Protein AF-A0A447PQK7-F1 (afdb_monomer)

pLDDT: mean 98.32, std 2.45, range [73.62, 98.94]

Solvent-accessible surface area (backbone atoms only — not comparable to full-atom values): 6272 Å² total; per-residue (Å²): 108,72,72,41,54,51,24,44,53,52,12,50,52,33,38,46,67,32,55,70,49,86,55,27,79,73,79,41,39,70,57,28,51,51,31,39,53,58,10,48,55,27,43,51,54,20,51,56,50,47,50,56,54,35,42,80,70,76,43,82,71,86,81,84,77,76,71,56,91,41,71,68,40,40,41,48,75,76,68,53,61,60,68,58,56,50,51,55,51,51,51,44,56,72,53,51,49,56,51,51,51,52,5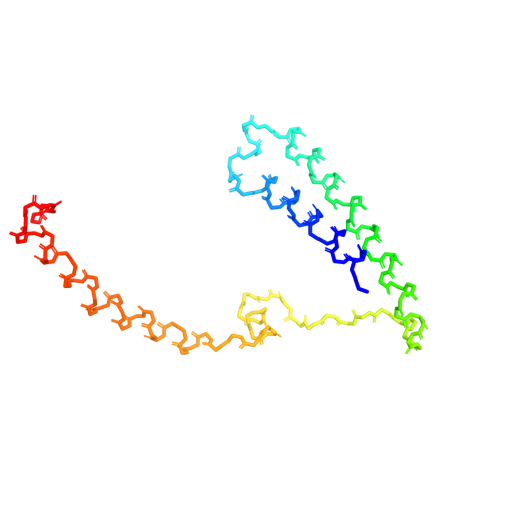2,30,38,77,68,70,76,39,81,132

Mean predicted aligned error: 2.88 Å

InterPro domains:
  IPR003321 Cytochrome c552 [PF02335] (1-106)
  IPR003321 Cytochrome c552 [PTHR30633] (1-112)
  IPR036280 Multiheme cytochrome superfamily [SSF48695] (1-109)

Radius of gyration: 22.04 Å; Cα contacts (8 Å, |Δi|>4): 68; chains: 1; bounding box: 44×26×64 Å

Nearest PDB structures (foldseek):
  2rf7-assembly1_B  TM=9.929E-01  e=6.008E-12  Escherichia coli K-12
  2rdz-assembly1_A  TM=9.944E-01  e=9.107E-12  Escherichia coli
  4wjy-assembly1_B  TM=9.912E-01  e=1.088E-11  Escherichia coli K-12
  5gou-assembly1_G  TM=4.450E-01  e=2.054E+00  Homo sapiens
  8fhc-assembly1_A  TM=4.932E-01  e=3.506E+00  gamma proteobacterium HdN1

Structure (mmCIF, N/CA/C/O backbone):
data_AF-A0A447PQK7-F1
#
_entry.id   AF-A0A447PQK7-F1
#
loop_
_atom_site.group_PDB
_atom_site.id
_atom_site.type_symbol
_atom_site.label_atom_id
_atom_site.label_alt_id
_atom_site.label_comp_id
_atom_site.label_asym_id
_atom_site.label_entity_id
_atom_site.label_seq_id
_atom_site.pdbx_PDB_ins_code
_atom_site.Cartn_x
_atom_site.Cartn_y
_atom_site.Cartn_z
_atom_site.occupancy
_atom_site.B_iso_or_equiv
_atom_site.auth_seq_id
_atom_site.auth_comp_id
_atom_site.auth_asym_id
_atom_site.auth_atom_id
_atom_site.pdbx_PDB_model_num
ATOM 1 N N . MET A 1 1 ? -5.880 -11.900 16.254 1.00 98.00 1 MET A N 1
ATOM 2 C CA . MET A 1 1 ? -5.377 -11.245 15.023 1.00 98.00 1 MET A CA 1
ATOM 3 C C . MET A 1 1 ? -6.208 -11.528 13.777 1.00 98.00 1 MET A C 1
ATOM 5 O O . MET A 1 1 ? -6.609 -10.561 13.154 1.00 98.00 1 MET A O 1
ATOM 9 N N . LYS A 1 2 ? -6.510 -12.786 13.410 1.00 98.56 2 LYS A N 1
ATOM 10 C CA . LYS A 1 2 ? -7.241 -13.137 12.167 1.00 98.56 2 LYS A CA 1
ATOM 11 C C . LYS A 1 2 ? -8.411 -12.203 11.764 1.00 98.56 2 LYS A C 1
ATOM 13 O O . LYS A 1 2 ? -8.367 -11.705 10.646 1.00 98.56 2 LYS A O 1
ATOM 18 N N . PRO A 1 3 ? -9.409 -11.905 12.624 1.00 98.62 3 PRO A N 1
ATOM 19 C CA . PRO A 1 3 ? -10.511 -11.013 12.238 1.00 98.62 3 PRO A CA 1
ATOM 20 C C . PRO A 1 3 ? -10.055 -9.575 11.939 1.00 98.62 3 PRO A C 1
ATOM 22 O O . PRO A 1 3 ? -10.478 -9.002 10.946 1.00 98.62 3 PRO A O 1
ATOM 25 N N . ILE A 1 4 ? -9.130 -9.028 12.736 1.00 98.88 4 ILE A N 1
ATOM 26 C CA . ILE A 1 4 ? -8.543 -7.693 12.519 1.00 98.88 4 ILE A CA 1
ATOM 27 C C . ILE A 1 4 ? -7.792 -7.643 11.185 1.00 98.88 4 ILE A C 1
ATOM 29 O O . ILE A 1 4 ? -7.945 -6.694 10.426 1.00 98.88 4 ILE A O 1
ATOM 33 N N . LEU A 1 5 ? -6.991 -8.670 10.884 1.00 98.81 5 LEU A N 1
ATOM 34 C CA . L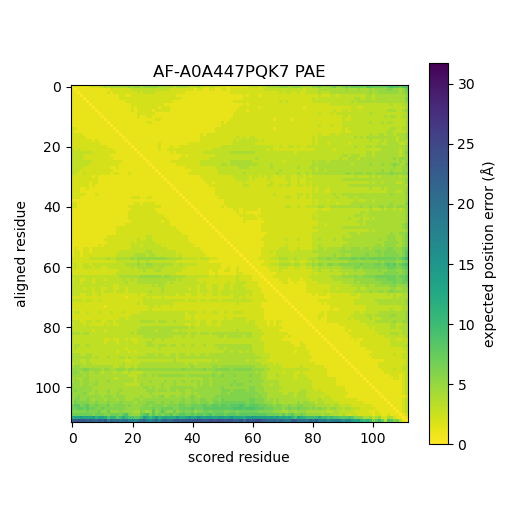EU A 1 5 ? -6.227 -8.729 9.636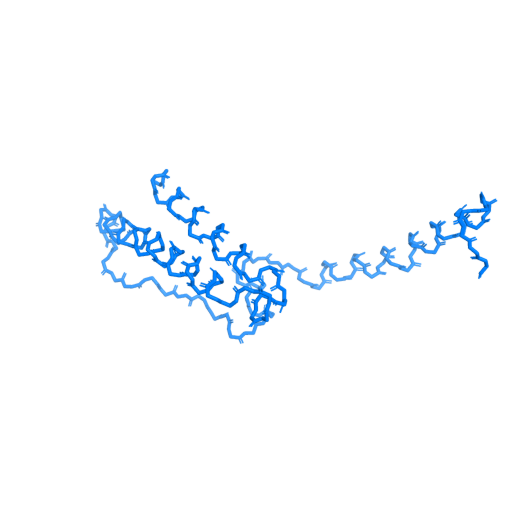 1.00 98.81 5 LEU A CA 1
ATOM 35 C C . LEU A 1 5 ? -7.138 -8.837 8.406 1.00 98.81 5 LEU A C 1
ATOM 37 O O . LEU A 1 5 ? -6.824 -8.249 7.378 1.00 98.81 5 LEU A O 1
ATOM 41 N N . ASN A 1 6 ? -8.272 -9.535 8.510 1.00 98.88 6 ASN A N 1
ATOM 42 C CA . ASN A 1 6 ? -9.268 -9.571 7.436 1.00 98.88 6 ASN A CA 1
ATOM 43 C C . ASN A 1 6 ? -9.897 -8.192 7.192 1.00 98.88 6 ASN A C 1
ATOM 45 O O . ASN A 1 6 ? -10.057 -7.797 6.039 1.00 98.88 6 ASN A O 1
ATOM 49 N N . ASP A 1 7 ? -10.210 -7.448 8.254 1.00 98.88 7 ASP A N 1
ATOM 50 C CA . ASP A 1 7 ? -10.736 -6.087 8.122 1.00 98.88 7 ASP A CA 1
ATOM 51 C C . ASP A 1 7 ? -9.697 -5.144 7.493 1.00 98.88 7 ASP A C 1
ATOM 53 O O . ASP A 1 7 ? -10.024 -4.429 6.549 1.00 98.88 7 ASP A O 1
ATOM 57 N N . ILE A 1 8 ? -8.428 -5.213 7.922 1.00 98.88 8 ILE A N 1
ATOM 58 C CA . ILE A 1 8 ? -7.318 -4.454 7.314 1.00 98.88 8 ILE A CA 1
ATOM 59 C C . ILE A 1 8 ? -7.146 -4.827 5.836 1.00 98.88 8 ILE A C 1
ATOM 61 O O . ILE A 1 8 ? -7.056 -3.938 4.992 1.00 98.88 8 ILE A O 1
ATOM 65 N N . ARG A 1 9 ? -7.161 -6.127 5.498 1.00 98.88 9 ARG A N 1
ATOM 66 C CA . ARG A 1 9 ? -7.074 -6.610 4.110 1.00 98.88 9 ARG A CA 1
ATOM 67 C C . ARG A 1 9 ? -8.171 -5.999 3.240 1.00 98.88 9 ARG A C 1
ATOM 69 O O . ARG A 1 9 ? -7.880 -5.524 2.148 1.00 98.88 9 ARG A O 1
ATOM 76 N N . HIS A 1 10 ? -9.422 -6.014 3.701 1.00 98.88 10 HIS A N 1
ATOM 77 C CA . HIS A 1 10 ? -10.539 -5.456 2.938 1.00 98.88 10 HIS A CA 1
ATOM 78 C C . HIS A 1 10 ? -10.491 -3.930 2.851 1.00 98.88 10 HIS A C 1
ATOM 80 O O . HIS A 1 10 ? -10.760 -3.389 1.780 1.00 98.88 10 HIS A O 1
ATOM 86 N N . ALA A 1 11 ? -10.150 -3.244 3.945 1.00 98.94 11 ALA A N 1
ATOM 87 C CA . ALA A 1 11 ? -10.018 -1.792 3.965 1.00 98.94 11 ALA A CA 1
ATOM 88 C C . ALA A 1 11 ? -8.952 -1.327 2.966 1.00 98.94 11 ALA A C 1
ATOM 90 O O . ALA A 1 11 ? -9.236 -0.503 2.100 1.00 98.94 11 ALA A O 1
ATOM 91 N N . GLN A 1 12 ? -7.757 -1.920 3.035 1.00 98.88 12 GLN A N 1
ATOM 92 C CA . GLN A 1 12 ? -6.646 -1.551 2.167 1.00 98.88 12 GLN A CA 1
ATOM 93 C C . GLN A 1 12 ? -6.920 -1.908 0.705 1.00 98.88 12 GLN A C 1
ATOM 95 O O . GLN A 1 12 ? -6.655 -1.082 -0.153 1.00 98.88 12 GLN A O 1
ATOM 100 N N . TRP A 1 13 ? -7.519 -3.069 0.410 1.00 98.88 13 TRP A N 1
ATOM 101 C CA . TRP A 1 13 ? -7.913 -3.423 -0.962 1.00 98.88 13 TRP A CA 1
ATOM 102 C C . TRP A 1 13 ? -8.856 -2.388 -1.591 1.00 98.88 13 TRP A C 1
ATOM 104 O O . TRP A 1 13 ? -8.655 -1.970 -2.727 1.00 98.88 13 TRP A O 1
ATOM 114 N N . ARG A 1 14 ? -9.888 -1.968 -0.849 1.00 98.88 14 ARG A N 1
ATOM 115 C CA . ARG A 1 14 ? -10.879 -0.993 -1.330 1.00 98.88 14 ARG A CA 1
ATOM 116 C C . ARG A 1 14 ? -10.256 0.381 -1.538 1.00 98.88 14 ARG A C 1
ATOM 118 O O . ARG A 1 14 ? -10.539 1.015 -2.545 1.00 98.88 14 ARG A O 1
ATOM 125 N N . TRP A 1 15 ? -9.427 0.822 -0.591 1.00 98.94 15 TRP A N 1
ATOM 126 C CA . TRP A 1 15 ? -8.694 2.080 -0.697 1.00 98.94 15 TRP A CA 1
ATOM 127 C C . TRP A 1 15 ? -7.746 2.068 -1.897 1.00 98.94 15 TRP A C 1
ATOM 129 O O . TRP A 1 15 ? -7.820 2.974 -2.716 1.00 98.94 15 TRP A O 1
ATOM 139 N N . ASP A 1 16 ? -6.926 1.024 -2.029 1.00 98.94 16 ASP A N 1
ATOM 140 C CA . ASP A 1 16 ? -5.909 0.905 -3.076 1.00 98.94 16 ASP A CA 1
ATOM 141 C C . ASP A 1 16 ? -6.563 0.893 -4.460 1.00 98.94 16 ASP A C 1
ATOM 143 O O . ASP A 1 16 ? -6.250 1.725 -5.304 1.00 98.94 16 ASP A O 1
ATOM 147 N N . LEU A 1 17 ? -7.595 0.066 -4.665 1.00 98.81 17 LEU A N 1
ATOM 148 C CA . LEU A 1 17 ? -8.327 0.040 -5.934 1.00 98.81 17 LEU A CA 1
ATOM 149 C C . LEU A 1 17 ? -9.001 1.388 -6.260 1.00 98.81 17 LEU A C 1
ATOM 151 O O . LEU A 1 17 ? -9.109 1.739 -7.432 1.00 98.81 17 LEU A O 1
ATOM 155 N N . ALA A 1 18 ? -9.430 2.152 -5.248 1.00 98.81 18 ALA A N 1
ATOM 156 C CA . ALA A 1 18 ? -10.070 3.451 -5.450 1.00 98.81 18 ALA A CA 1
ATOM 157 C C . ALA A 1 18 ? -9.100 4.534 -5.940 1.00 98.81 18 ALA A C 1
ATOM 159 O O . ALA A 1 18 ? -9.548 5.489 -6.565 1.00 98.81 18 ALA A O 1
ATOM 160 N N . ILE A 1 19 ? -7.800 4.418 -5.651 1.00 98.75 19 ILE A N 1
ATOM 161 C CA . ILE A 1 19 ? -6.799 5.461 -5.944 1.00 98.75 19 ILE A CA 1
ATOM 162 C C . ILE A 1 19 ? -5.679 4.998 -6.879 1.00 98.75 19 ILE A C 1
ATOM 164 O O . ILE A 1 19 ? -4.928 5.831 -7.380 1.00 98.75 19 ILE A O 1
ATOM 168 N N . ALA A 1 20 ? -5.579 3.695 -7.162 1.00 98.69 20 ALA A N 1
ATOM 169 C CA . ALA A 1 20 ? -4.555 3.127 -8.039 1.00 98.69 20 ALA A CA 1
ATOM 170 C C . ALA A 1 20 ? -4.655 3.650 -9.480 1.00 98.69 20 ALA A C 1
ATOM 172 O O . ALA A 1 20 ? -3.646 3.760 -10.178 1.00 98.69 20 ALA A O 1
ATOM 173 N N . SER A 1 21 ? -5.862 4.007 -9.935 1.00 98.62 21 SER A N 1
ATOM 174 C CA . SER A 1 21 ? -6.019 4.792 -11.157 1.00 98.62 21 SER A CA 1
ATOM 175 C C . SER A 1 21 ? -5.851 6.273 -10.845 1.00 98.62 21 SER A C 1
ATOM 177 O O . SER A 1 21 ? -6.739 6.902 -10.271 1.00 98.62 21 SER A O 1
ATOM 179 N N . HIS A 1 22 ? -4.754 6.862 -11.318 1.00 98.69 22 HIS A N 1
ATOM 180 C CA . HIS A 1 22 ? -4.519 8.301 -11.183 1.00 98.69 22 HIS A CA 1
ATOM 181 C C . HIS A 1 22 ? -5.611 9.162 -11.845 1.00 98.69 22 HIS A C 1
ATOM 183 O O . HIS A 1 22 ? -5.769 10.317 -11.475 1.00 98.69 22 HI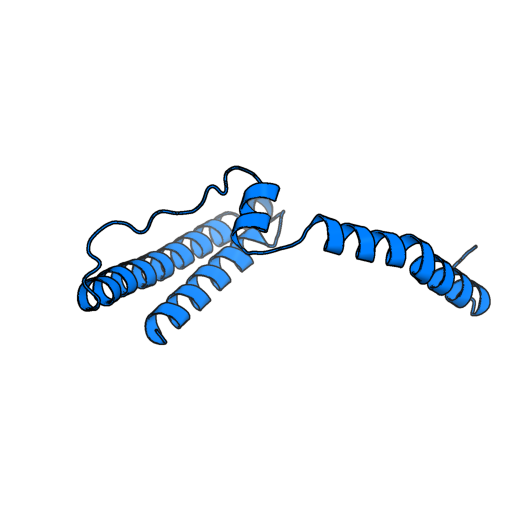S A O 1
ATOM 189 N N . GLY A 1 23 ? -6.377 8.612 -12.797 1.00 98.69 23 GLY A N 1
ATOM 190 C CA . GLY A 1 23 ? -7.471 9.306 -13.485 1.00 98.69 23 GLY A CA 1
ATOM 191 C C . GLY A 1 23 ? -8.858 9.100 -12.866 1.00 98.69 23 GLY A C 1
ATOM 192 O O . GLY A 1 23 ? -9.846 9.536 -13.455 1.00 98.69 23 GLY A O 1
ATOM 193 N N . ILE A 1 24 ? -8.974 8.425 -11.714 1.00 98.88 24 ILE A N 1
ATOM 194 C CA . ILE A 1 24 ? -10.275 8.062 -11.117 1.00 98.88 24 ILE A CA 1
ATOM 195 C C . ILE A 1 24 ? -11.179 9.272 -10.863 1.00 98.88 24 ILE A C 1
ATOM 197 O O . ILE A 1 24 ? -12.389 9.196 -11.062 1.00 98.88 24 ILE A O 1
ATOM 201 N N . HIS A 1 25 ? -10.578 10.406 -10.502 1.00 98.56 25 HIS A N 1
ATOM 202 C CA . HIS A 1 25 ? -11.281 11.661 -10.252 1.00 98.56 25 HIS A CA 1
ATOM 203 C C . HIS A 1 25 ? -11.994 12.212 -11.501 1.00 98.56 25 HIS A C 1
ATOM 205 O O . HIS A 1 25 ? -12.874 13.056 -11.371 1.00 98.56 25 HIS A O 1
ATOM 211 N N . MET A 1 26 ? -11.612 11.759 -12.700 1.00 98.69 26 MET A N 1
ATOM 212 C CA . MET A 1 26 ? -12.269 12.090 -13.965 1.00 98.69 26 MET A CA 1
ATOM 213 C C . MET A 1 26 ? -13.150 10.937 -14.452 1.00 98.69 26 MET A C 1
ATOM 215 O O . MET A 1 26 ? -14.305 11.148 -14.803 1.00 98.69 26 MET A O 1
ATOM 219 N N . HIS A 1 27 ? -12.614 9.713 -14.489 1.00 98.69 27 HIS A N 1
ATOM 220 C CA . HIS A 1 27 ? -13.297 8.581 -15.121 1.00 98.69 27 HIS A CA 1
ATOM 221 C C . HIS A 1 27 ? -14.521 8.094 -14.338 1.00 98.69 27 HIS A C 1
ATOM 223 O O . HIS A 1 27 ? -15.514 7.704 -14.948 1.00 98.69 27 HIS A O 1
ATOM 229 N N . ALA A 1 28 ? -14.442 8.074 -13.003 1.00 98.75 28 ALA A N 1
ATOM 230 C CA . ALA A 1 28 ? -15.520 7.598 -12.139 1.00 98.75 28 ALA A CA 1
ATOM 231 C C . ALA A 1 28 ? -15.399 8.185 -10.714 1.00 98.75 28 ALA A C 1
ATOM 233 O O . ALA A 1 28 ? -15.190 7.435 -9.755 1.00 98.75 28 ALA A O 1
ATOM 234 N N . PRO A 1 29 ? -15.518 9.518 -10.544 1.00 98.75 29 PRO A N 1
ATOM 235 C CA . PRO A 1 29 ? -15.297 10.180 -9.254 1.00 98.75 29 PRO A CA 1
ATOM 236 C C . PRO A 1 29 ? -16.218 9.656 -8.146 1.00 98.75 29 PRO A C 1
ATOM 238 O O . PRO A 1 29 ? -15.752 9.367 -7.045 1.00 98.75 29 PRO A O 1
ATOM 241 N N . GLU A 1 30 ? -17.504 9.465 -8.451 1.00 98.75 30 GLU A N 1
ATOM 242 C CA . GLU A 1 30 ? -18.500 8.950 -7.500 1.00 98.75 30 GLU A CA 1
ATOM 243 C C . GLU A 1 30 ? -18.164 7.526 -7.031 1.00 98.75 30 GLU A C 1
ATOM 245 O O . GLU A 1 30 ? -18.309 7.197 -5.855 1.00 98.75 30 GLU A O 1
ATOM 250 N N . GLU A 1 31 ? -17.654 6.679 -7.932 1.00 98.81 31 GLU A N 1
ATOM 251 C CA . GLU A 1 31 ? -17.252 5.311 -7.594 1.00 98.81 31 GLU A CA 1
ATOM 252 C C . GLU A 1 31 ? -15.988 5.305 -6.729 1.00 98.81 31 GLU A C 1
ATOM 254 O O . GLU A 1 31 ? -15.942 4.598 -5.722 1.00 98.81 31 GLU A O 1
ATOM 259 N N . GLY A 1 32 ? -15.003 6.152 -7.049 1.00 98.81 32 GLY A N 1
ATOM 260 C CA . GLY A 1 32 ? -13.826 6.351 -6.201 1.00 98.81 32 GLY A CA 1
ATOM 261 C C . GLY A 1 32 ? -14.213 6.772 -4.779 1.00 98.81 32 GLY A C 1
ATOM 262 O O . GLY A 1 32 ? -13.762 6.169 -3.802 1.00 98.81 32 GLY A O 1
ATOM 263 N N . LEU A 1 33 ? -15.122 7.746 -4.646 1.00 98.88 33 LEU A N 1
ATOM 264 C CA . LEU A 1 33 ? -15.644 8.194 -3.350 1.00 98.88 33 LEU A CA 1
ATOM 265 C C . LEU A 1 33 ? -16.419 7.085 -2.618 1.00 98.88 33 LEU A C 1
ATOM 267 O O . LEU A 1 33 ? -16.185 6.855 -1.427 1.00 98.88 33 LEU A O 1
ATOM 271 N N . ARG A 1 34 ? -17.292 6.345 -3.314 1.00 98.88 34 ARG A N 1
ATOM 272 C CA . ARG A 1 34 ? -18.043 5.211 -2.747 1.00 98.88 34 ARG A CA 1
ATOM 273 C C . ARG A 1 34 ? -17.105 4.128 -2.212 1.00 98.88 34 ARG A C 1
ATOM 275 O O . ARG A 1 34 ? -17.301 3.611 -1.107 1.00 98.88 34 ARG A O 1
ATOM 282 N N . MET A 1 35 ? -16.073 3.784 -2.978 1.00 98.88 35 MET A N 1
ATOM 283 C CA . MET A 1 35 ? -15.078 2.791 -2.586 1.00 98.88 35 MET A CA 1
ATOM 284 C C . MET A 1 35 ? -14.289 3.243 -1.357 1.00 98.88 35 MET A C 1
ATOM 286 O O . MET A 1 35 ? -14.155 2.454 -0.418 1.00 98.88 35 MET A O 1
ATOM 290 N N . LEU A 1 36 ? -13.857 4.508 -1.305 1.00 98.88 36 LEU A N 1
ATOM 291 C CA . LEU A 1 36 ? -13.194 5.089 -0.132 1.00 98.88 36 LEU A CA 1
ATOM 292 C C . LEU A 1 36 ? -14.094 5.071 1.112 1.00 98.88 36 LEU A C 1
ATOM 294 O O . LEU A 1 36 ? -13.633 4.694 2.191 1.00 98.88 36 LEU A O 1
ATOM 298 N N . GLY A 1 37 ? -15.388 5.375 0.972 1.00 98.81 37 GLY A N 1
ATOM 299 C CA . GLY A 1 37 ? -16.357 5.233 2.064 1.00 98.81 37 GLY A CA 1
ATOM 300 C C . GLY A 1 37 ? -16.428 3.796 2.595 1.00 98.81 37 GLY A C 1
ATOM 301 O O . GLY A 1 37 ? -16.359 3.557 3.801 1.00 98.81 37 GLY A O 1
ATOM 302 N N . SER A 1 38 ? -16.462 2.810 1.695 1.00 98.75 38 SER A N 1
ATOM 303 C CA . SER A 1 38 ? -16.453 1.392 2.078 1.00 98.75 38 SER A CA 1
ATOM 304 C C . SER A 1 38 ? -15.113 0.919 2.668 1.00 98.75 38 SER A C 1
ATOM 306 O O . SER A 1 38 ? -15.086 -0.040 3.444 1.00 98.75 38 SER A O 1
ATOM 308 N N . ALA A 1 39 ? -13.994 1.555 2.309 1.00 98.88 39 ALA A N 1
ATOM 309 C CA . ALA A 1 39 ? -12.695 1.311 2.929 1.00 98.88 39 ALA A CA 1
ATOM 310 C C . ALA A 1 39 ? -12.689 1.810 4.380 1.00 98.88 39 ALA A C 1
ATOM 312 O O . ALA A 1 39 ? -12.226 1.099 5.275 1.00 98.88 39 ALA A O 1
ATOM 313 N N . MET A 1 40 ? -13.274 2.990 4.616 1.00 98.88 40 MET A N 1
ATOM 314 C CA . MET A 1 40 ? -13.386 3.599 5.940 1.00 98.88 40 MET A CA 1
ATOM 315 C C . MET A 1 40 ? -14.214 2.745 6.911 1.00 98.88 40 MET A C 1
ATOM 317 O O . MET A 1 40 ? -13.792 2.557 8.050 1.00 98.88 40 MET A O 1
ATOM 321 N N . ASP A 1 41 ? -15.326 2.156 6.454 1.00 98.88 41 ASP A N 1
ATOM 322 C CA . ASP A 1 41 ? -16.136 1.214 7.249 1.00 98.88 41 ASP A CA 1
ATOM 323 C C . ASP A 1 41 ? -15.284 0.059 7.808 1.00 98.88 41 ASP A C 1
ATOM 325 O O . ASP A 1 41 ? -15.242 -0.187 9.016 1.00 98.88 41 ASP A O 1
ATOM 329 N N . LYS A 1 42 ? -14.500 -0.600 6.943 1.00 98.88 42 LYS A N 1
ATOM 330 C CA . LYS A 1 42 ? -13.635 -1.714 7.360 1.00 98.88 42 LYS A CA 1
ATOM 331 C C . LYS A 1 42 ? -12.451 -1.266 8.214 1.00 98.88 42 LYS A C 1
ATOM 333 O O . LYS A 1 42 ? -12.051 -1.987 9.130 1.00 98.88 42 LYS A O 1
ATOM 338 N N . ALA A 1 43 ? -11.908 -0.077 7.963 1.00 98.88 43 ALA A N 1
ATOM 339 C CA . ALA A 1 43 ? -10.856 0.497 8.795 1.00 98.88 43 ALA A CA 1
ATOM 340 C C . ALA A 1 43 ? -11.355 0.793 10.222 1.00 98.88 43 ALA A C 1
ATOM 342 O O . ALA A 1 43 ? -10.653 0.486 11.190 1.00 98.88 43 ALA A O 1
ATOM 343 N N . ALA A 1 44 ? -12.574 1.325 10.368 1.00 98.88 44 ALA A N 1
ATOM 344 C CA . ALA A 1 44 ? -13.209 1.542 11.667 1.00 98.88 44 ALA A CA 1
ATOM 345 C C . ALA A 1 44 ? -13.399 0.210 12.411 1.00 98.88 44 ALA A C 1
ATOM 347 O O . ALA A 1 44 ? -12.948 0.059 13.548 1.00 98.88 44 ALA A O 1
ATOM 348 N N . ASP A 1 45 ? -13.945 -0.792 11.720 1.00 98.88 45 ASP A N 1
ATOM 349 C CA . ASP A 1 45 ? -14.092 -2.166 12.202 1.00 98.88 45 ASP A CA 1
ATOM 350 C C . ASP A 1 45 ? -12.776 -2.745 12.759 1.00 98.88 45 ASP A C 1
ATOM 352 O O . ASP A 1 45 ? -12.756 -3.325 13.855 1.00 98.88 45 ASP A O 1
ATOM 356 N N . ALA A 1 46 ? -11.674 -2.575 12.020 1.00 98.88 46 ALA A N 1
ATOM 357 C CA . ALA A 1 46 ? -10.347 -3.038 12.409 1.00 98.88 46 ALA A CA 1
ATOM 358 C C . ALA A 1 46 ? -9.829 -2.311 13.658 1.00 98.88 46 ALA A C 1
ATOM 360 O O . ALA A 1 46 ? -9.388 -2.964 14.610 1.00 98.88 46 ALA A O 1
ATOM 361 N N . ARG A 1 47 ? -9.899 -0.970 13.685 1.00 98.81 47 ARG A N 1
ATOM 362 C CA . ARG A 1 47 ? -9.395 -0.154 14.804 1.00 98.81 47 ARG A CA 1
ATOM 363 C C . ARG A 1 47 ? -10.174 -0.401 16.093 1.00 98.81 47 ARG A C 1
ATOM 365 O O . ARG A 1 47 ? -9.559 -0.540 17.148 1.00 98.81 47 ARG A O 1
ATOM 372 N N . THR A 1 48 ? -11.496 -0.555 16.028 1.00 98.88 48 THR A N 1
ATOM 373 C CA . THR A 1 48 ? -12.309 -0.887 17.207 1.00 98.88 48 THR A CA 1
ATOM 374 C C . THR A 1 48 ? -11.972 -2.282 17.750 1.00 98.88 48 THR A C 1
ATOM 376 O O . THR A 1 48 ? -11.865 -2.474 18.964 1.00 98.88 48 THR A O 1
ATOM 379 N N . LYS A 1 49 ? -11.764 -3.278 16.874 1.00 98.81 49 LYS A N 1
ATOM 380 C CA . LYS A 1 49 ? -11.323 -4.621 17.295 1.00 98.81 49 LYS A CA 1
ATOM 381 C C . LYS A 1 49 ? -9.905 -4.600 17.881 1.00 98.81 49 LYS A C 1
ATOM 383 O O . LYS A 1 49 ? -9.667 -5.296 18.868 1.00 98.81 49 LYS A O 1
ATOM 388 N N . LEU A 1 50 ? -8.996 -3.797 17.322 1.00 98.81 50 LEU A N 1
ATOM 389 C CA . LEU A 1 50 ? -7.648 -3.584 17.860 1.00 98.81 50 LEU A CA 1
ATOM 390 C C . LEU A 1 50 ? -7.680 -2.968 19.255 1.00 98.81 50 LEU A C 1
ATOM 392 O O . LEU A 1 50 ? -7.023 -3.502 20.139 1.00 98.81 50 LEU A O 1
ATOM 396 N N . ALA A 1 51 ? -8.475 -1.919 19.474 1.00 98.81 51 ALA A N 1
ATOM 397 C CA . ALA A 1 51 ? -8.596 -1.280 20.783 1.00 98.81 51 ALA A CA 1
ATOM 398 C C . ALA A 1 51 ? -9.033 -2.284 21.865 1.00 98.81 51 ALA A C 1
ATOM 400 O O . ALA A 1 51 ? -8.408 -2.378 22.919 1.00 98.81 51 ALA A O 1
ATOM 401 N N . ARG A 1 52 ? -10.043 -3.120 21.573 1.00 98.75 52 ARG A N 1
ATOM 402 C CA . ARG A 1 52 ? -10.471 -4.197 22.485 1.00 98.75 52 ARG A CA 1
ATOM 403 C C . ARG A 1 52 ? -9.377 -5.234 22.725 1.00 98.75 52 ARG A C 1
ATOM 405 O O . ARG A 1 52 ? -9.169 -5.641 23.862 1.00 98.75 52 ARG A O 1
ATOM 412 N N . LEU A 1 53 ? -8.676 -5.665 21.675 1.00 98.69 53 LEU A N 1
ATOM 413 C CA . LEU A 1 53 ? -7.585 -6.631 21.804 1.00 98.69 53 LEU A CA 1
ATOM 414 C C . LEU A 1 53 ? -6.438 -6.074 22.659 1.00 98.69 53 LEU A C 1
ATOM 416 O O . LEU A 1 53 ? -5.960 -6.774 23.548 1.00 98.69 53 LEU A O 1
ATOM 420 N N . LEU A 1 54 ? -6.022 -4.832 22.417 1.00 98.81 54 LEU A N 1
ATOM 421 C CA . LEU A 1 54 ? -4.979 -4.142 23.178 1.00 98.81 54 LEU A CA 1
ATOM 422 C C . LEU A 1 54 ? -5.364 -3.999 24.655 1.00 98.81 54 LEU A C 1
ATOM 424 O O . LEU A 1 54 ? -4.540 -4.288 25.521 1.00 98.81 54 LEU A O 1
ATOM 428 N N . ALA A 1 55 ? -6.633 -3.703 24.950 1.00 98.75 55 ALA A N 1
ATOM 429 C CA . ALA A 1 55 ? -7.129 -3.652 26.323 1.00 98.75 55 ALA A CA 1
ATOM 430 C C . ALA A 1 55 ? -6.967 -5.001 27.054 1.00 98.75 55 ALA A C 1
ATOM 432 O O . ALA A 1 55 ? -6.529 -5.022 28.201 1.00 98.75 55 ALA A O 1
ATOM 433 N N . THR A 1 56 ? -7.193 -6.143 26.382 1.00 98.69 56 THR A N 1
ATOM 434 C CA . THR A 1 56 ? -6.919 -7.480 26.971 1.00 98.69 56 THR A CA 1
ATOM 435 C C . THR A 1 56 ? -5.437 -7.739 27.261 1.00 98.69 56 THR A C 1
ATOM 437 O O . THR A 1 56 ? -5.094 -8.698 27.949 1.00 98.69 56 THR A O 1
ATOM 440 N N . LYS A 1 57 ? -4.549 -6.903 26.715 1.00 98.56 57 LYS A N 1
ATOM 441 C CA . LYS A 1 57 ? -3.099 -6.925 26.932 1.00 98.56 57 LYS A CA 1
ATOM 442 C C . LYS A 1 57 ? -2.631 -5.818 27.884 1.00 98.56 57 LYS A C 1
ATOM 444 O O . LYS A 1 57 ? -1.431 -5.612 28.006 1.00 98.56 57 LYS A O 1
ATOM 449 N N . GLY A 1 58 ? -3.555 -5.118 28.546 1.00 98.62 58 GLY A N 1
ATOM 450 C CA . GLY A 1 58 ? -3.245 -4.027 29.475 1.00 98.62 58 GLY A CA 1
ATOM 451 C C . GLY A 1 58 ? -2.892 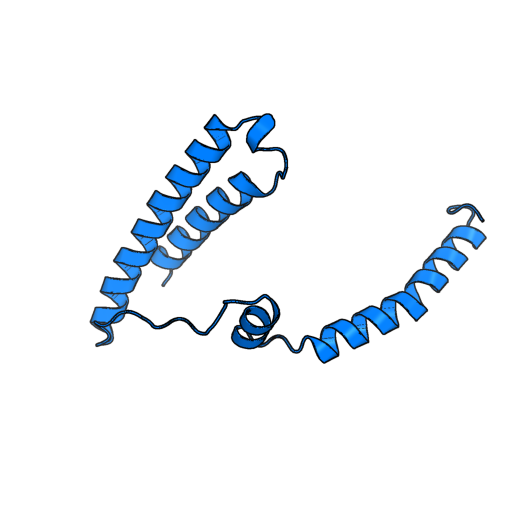-2.701 28.797 1.00 98.62 58 GLY A C 1
ATOM 452 O O . GLY A 1 58 ? -2.425 -1.785 29.466 1.00 98.62 58 GLY A O 1
ATOM 453 N N . ILE A 1 59 ? -3.108 -2.577 27.485 1.00 98.75 59 ILE A N 1
ATOM 454 C CA . ILE A 1 59 ? -2.816 -1.362 26.720 1.00 98.75 59 ILE A CA 1
ATOM 455 C C . ILE A 1 59 ? -4.132 -0.634 26.439 1.00 98.75 59 ILE A C 1
ATOM 457 O O . ILE A 1 59 ? -4.951 -1.095 25.646 1.00 98.75 59 ILE A O 1
ATOM 461 N N . THR A 1 60 ? -4.337 0.502 27.102 1.00 98.25 60 THR A N 1
ATOM 462 C CA . THR A 1 60 ? -5.575 1.302 27.025 1.00 98.25 60 THR A CA 1
ATOM 463 C C . THR A 1 60 ? -5.358 2.721 26.498 1.00 98.25 60 THR A C 1
ATOM 465 O O . THR A 1 60 ? -6.324 3.458 26.314 1.00 98.25 60 THR A O 1
ATOM 468 N N . HIS A 1 61 ? -4.106 3.104 26.249 1.00 98.31 61 HIS A N 1
ATOM 469 C CA . HIS A 1 61 ? -3.736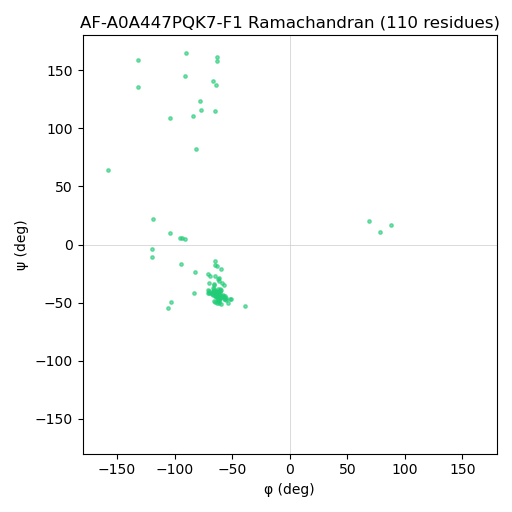 4.375 25.637 1.00 98.31 61 HIS A CA 1
ATOM 470 C C . HIS A 1 61 ? -3.670 4.253 24.108 1.00 98.31 61 HIS A C 1
ATOM 472 O O . HIS A 1 61 ? -3.626 3.154 23.548 1.00 98.31 61 HIS A O 1
ATOM 478 N N . GLU A 1 62 ? -3.661 5.395 23.426 1.00 98.50 62 GLU A N 1
ATOM 479 C CA . GLU A 1 62 ? -3.435 5.460 21.984 1.00 98.50 62 GLU A CA 1
ATOM 480 C C . GLU A 1 62 ? -2.026 4.971 21.618 1.00 98.50 62 GLU A C 1
ATOM 482 O O . GLU A 1 62 ? -1.052 5.316 22.281 1.00 98.50 62 GLU A O 1
ATOM 487 N N . ILE A 1 63 ? -1.906 4.177 20.548 1.00 98.44 63 ILE A N 1
ATOM 488 C CA . ILE A 1 63 ? -0.608 3.687 20.071 1.00 98.44 63 ILE A CA 1
ATOM 489 C C . ILE A 1 63 ? 0.108 4.817 19.316 1.00 98.44 63 ILE A C 1
ATOM 491 O O . ILE A 1 63 ? -0.391 5.224 18.262 1.00 98.44 63 ILE A O 1
ATOM 495 N N . PRO A 1 64 ? 1.267 5.308 19.797 1.00 97.69 64 PRO A N 1
ATOM 496 C CA . PRO A 1 64 ? 2.005 6.353 19.103 1.00 97.69 64 PRO A CA 1
ATOM 497 C C . PRO A 1 64 ? 2.553 5.831 17.770 1.00 97.69 64 PRO A C 1
ATOM 499 O O . PRO A 1 64 ? 3.031 4.698 17.677 1.00 97.69 64 PRO A O 1
ATOM 502 N N . LEU A 1 65 ? 2.510 6.675 16.740 1.00 98.00 65 LEU A N 1
ATOM 503 C CA . LEU A 1 65 ? 3.143 6.394 15.453 1.00 98.00 65 LEU A CA 1
ATOM 504 C C . LEU A 1 65 ? 4.578 6.942 15.434 1.00 98.00 65 LEU A C 1
ATOM 506 O O . LEU A 1 65 ? 4.827 8.008 16.003 1.00 98.00 65 LEU A O 1
ATOM 510 N N . PRO A 1 66 ? 5.526 6.259 14.765 1.00 98.12 66 PRO A N 1
ATOM 511 C CA . PRO A 1 66 ? 6.810 6.870 14.451 1.00 98.12 66 PRO A CA 1
ATOM 512 C C . PRO A 1 66 ? 6.604 8.074 13.522 1.00 98.12 66 PRO A C 1
ATOM 514 O O . PRO A 1 66 ? 5.581 8.195 12.845 1.00 98.12 66 PRO A O 1
ATOM 517 N N . ASP A 1 67 ? 7.597 8.957 13.452 1.00 98.00 67 ASP A N 1
ATOM 518 C CA . ASP A 1 67 ? 7.558 10.079 12.520 1.00 98.00 67 ASP A CA 1
ATOM 519 C C . ASP A 1 67 ? 7.593 9.568 11.069 1.00 98.00 67 ASP A C 1
ATOM 521 O O . ASP A 1 67 ? 8.577 8.979 10.624 1.00 98.00 67 ASP A O 1
ATOM 525 N N . ILE A 1 68 ? 6.503 9.802 10.340 1.00 98.50 68 ILE A N 1
ATOM 526 C CA . ILE A 1 68 ? 6.329 9.457 8.922 1.00 98.50 68 ILE A CA 1
ATOM 527 C C . ILE A 1 68 ? 6.096 10.706 8.056 1.00 98.50 68 ILE A C 1
ATOM 529 O O . ILE A 1 68 ? 5.544 10.615 6.964 1.00 98.50 68 ILE A O 1
ATOM 533 N N . SER A 1 69 ? 6.517 11.885 8.537 1.00 98.50 69 SER A N 1
ATOM 534 C CA . SER A 1 69 ? 6.326 13.180 7.857 1.00 98.50 69 SER A CA 1
ATOM 535 C C . SER A 1 69 ? 7.069 13.312 6.524 1.00 98.50 69 SER A C 1
ATOM 537 O O . SER A 1 69 ? 6.730 14.179 5.722 1.00 98.50 69 SER A O 1
ATOM 539 N N . THR A 1 70 ? 8.067 12.462 6.265 1.00 98.69 70 THR A N 1
ATOM 540 C CA . THR A 1 70 ? 8.743 12.373 4.964 1.00 98.69 70 THR A CA 1
ATOM 541 C C . THR A 1 70 ? 8.855 10.924 4.510 1.00 98.69 70 THR A C 1
ATOM 543 O O . THR A 1 70 ? 8.832 9.993 5.323 1.00 98.69 70 THR A O 1
ATOM 546 N N . LYS A 1 71 ? 9.032 10.731 3.199 1.00 98.38 71 LYS A N 1
ATOM 547 C CA . LYS A 1 71 ? 9.279 9.420 2.589 1.00 98.38 71 LYS A CA 1
ATOM 548 C C . LYS A 1 71 ? 10.442 8.692 3.270 1.00 98.38 71 LYS A C 1
ATOM 550 O O . LYS A 1 71 ? 10.310 7.524 3.621 1.00 98.38 71 LYS A O 1
ATOM 555 N N . GLU A 1 72 ? 11.555 9.383 3.494 1.00 98.44 72 GLU A N 1
ATOM 556 C CA . GLU A 1 72 ? 12.781 8.828 4.079 1.00 98.44 72 GLU A CA 1
ATOM 557 C C . GLU A 1 72 ? 12.542 8.366 5.517 1.00 98.44 72 GLU A C 1
ATOM 559 O O . GLU A 1 72 ? 12.999 7.292 5.915 1.00 98.44 72 GLU A O 1
ATOM 564 N N . LYS A 1 73 ? 11.785 9.151 6.295 1.00 98.50 73 LYS A N 1
ATOM 565 C CA . LYS A 1 73 ? 11.432 8.795 7.671 1.00 98.50 73 LYS A CA 1
ATOM 566 C C . LYS A 1 73 ? 10.505 7.579 7.717 1.00 98.50 73 LYS A C 1
ATOM 568 O O . LYS A 1 73 ? 10.771 6.660 8.487 1.00 98.50 73 LYS A O 1
ATOM 573 N N . ALA A 1 74 ? 9.501 7.513 6.839 1.00 98.69 74 ALA A N 1
ATOM 574 C CA . ALA A 1 74 ? 8.619 6.352 6.728 1.00 98.69 74 ALA A CA 1
ATOM 575 C C . ALA A 1 74 ? 9.375 5.076 6.314 1.00 98.69 74 ALA A C 1
ATOM 577 O O . ALA A 1 74 ? 9.199 4.031 6.935 1.00 98.69 74 ALA A O 1
ATOM 578 N N . GLN A 1 75 ? 10.271 5.165 5.323 1.00 98.69 75 GLN A N 1
ATOM 579 C CA . GLN A 1 75 ? 11.122 4.049 4.886 1.00 98.69 75 GLN A CA 1
ATOM 580 C C . GLN A 1 75 ? 12.035 3.550 6.013 1.00 98.69 75 GLN A C 1
ATOM 582 O O . GLN A 1 75 ? 12.149 2.342 6.232 1.00 98.69 75 GLN A O 1
ATOM 587 N N . LYS A 1 76 ? 12.643 4.474 6.767 1.00 98.38 76 LYS A N 1
ATOM 588 C CA . LYS A 1 76 ? 13.466 4.138 7.933 1.00 98.38 76 LYS A CA 1
ATOM 589 C C . LYS A 1 76 ? 12.642 3.479 9.042 1.00 98.38 76 LYS A C 1
ATOM 591 O O . LYS A 1 76 ? 13.100 2.499 9.621 1.00 98.38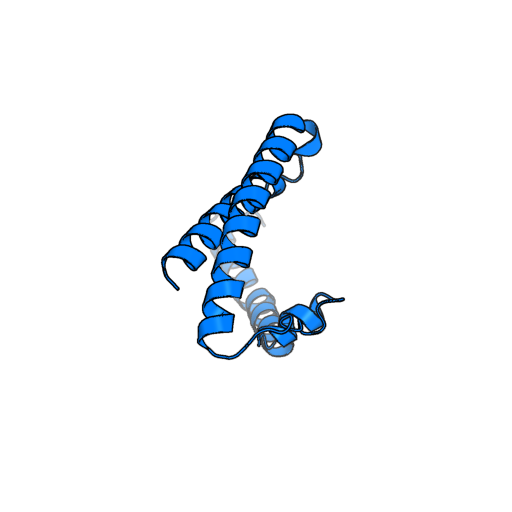 76 LYS A O 1
ATOM 596 N N . ALA A 1 77 ? 11.439 3.982 9.321 1.00 98.38 77 ALA A N 1
ATOM 597 C CA . ALA A 1 77 ? 10.563 3.459 10.370 1.00 98.38 77 ALA A CA 1
ATOM 598 C C . ALA A 1 77 ? 10.148 1.994 10.140 1.00 98.38 77 ALA A C 1
ATOM 600 O O . ALA A 1 77 ? 9.943 1.266 11.107 1.00 98.38 77 ALA A O 1
ATOM 601 N N . ILE A 1 78 ? 10.069 1.552 8.880 1.00 98.44 78 ILE A N 1
ATOM 602 C CA . ILE A 1 78 ? 9.770 0.156 8.517 1.00 98.44 78 ILE A CA 1
ATOM 603 C C . ILE A 1 78 ? 11.026 -0.700 8.262 1.00 98.44 78 ILE A C 1
ATOM 605 O O . ILE A 1 78 ? 10.902 -1.855 7.863 1.00 98.44 78 ILE A O 1
ATOM 609 N N . GLY A 1 79 ? 12.228 -0.156 8.490 1.00 98.31 79 GLY A N 1
ATOM 610 C CA . GLY A 1 79 ? 13.489 -0.903 8.442 1.00 98.31 79 GLY A CA 1
ATOM 611 C C . GLY A 1 79 ? 14.170 -1.003 7.072 1.00 98.31 79 GLY A C 1
ATOM 612 O O . GLY A 1 79 ? 15.045 -1.850 6.903 1.00 98.31 79 GLY A O 1
ATOM 613 N N . LEU A 1 80 ? 13.818 -0.165 6.089 1.00 98.62 80 LEU A N 1
ATOM 614 C CA . LEU A 1 80 ? 14.479 -0.185 4.777 1.00 98.62 80 LEU A CA 1
ATOM 615 C C . LEU A 1 80 ? 15.844 0.521 4.809 1.00 98.62 80 LEU A C 1
ATOM 617 O O . LEU A 1 80 ? 15.932 1.719 5.092 1.00 98.62 80 LEU A O 1
ATOM 621 N N . ASN A 1 81 ? 16.906 -0.188 4.412 1.00 98.44 81 ASN A N 1
ATOM 622 C CA . ASN A 1 81 ? 18.210 0.418 4.132 1.00 98.44 81 ASN A CA 1
ATOM 623 C C . ASN A 1 81 ? 18.224 1.032 2.722 1.00 98.44 81 ASN A C 1
ATOM 625 O O . ASN A 1 81 ? 18.693 0.430 1.757 1.00 98.44 81 ASN A O 1
ATOM 629 N N . MET A 1 82 ? 17.697 2.250 2.600 1.00 98.50 82 MET A N 1
ATOM 630 C CA . MET A 1 82 ? 17.551 2.912 1.300 1.00 98.50 82 MET A CA 1
ATOM 631 C C . MET A 1 82 ? 18.878 3.239 0.611 1.00 98.50 82 MET A C 1
ATOM 633 O O . MET A 1 82 ? 18.910 3.298 -0.614 1.00 98.50 82 MET A O 1
ATOM 637 N N . GLN A 1 83 ? 19.970 3.430 1.356 1.00 98.38 83 GLN A N 1
ATOM 638 C CA . GLN A 1 83 ? 21.288 3.636 0.748 1.00 98.38 83 GLN A CA 1
ATOM 639 C C . GLN A 1 83 ? 21.741 2.377 0.009 1.00 98.38 83 GLN A C 1
ATOM 641 O O . GLN A 1 83 ? 22.102 2.459 -1.162 1.00 98.38 83 GLN A O 1
ATOM 646 N N . GLN A 1 84 ? 21.643 1.220 0.667 1.00 98.69 84 GLN A N 1
ATOM 647 C CA . GLN A 1 84 ? 21.977 -0.065 0.061 1.00 98.69 84 GLN A CA 1
ATOM 648 C C . GLN A 1 84 ? 21.055 -0.390 -1.121 1.00 98.69 84 GLN A C 1
ATOM 650 O O . GLN A 1 84 ? 21.549 -0.642 -2.215 1.00 98.69 84 GLN A O 1
ATOM 655 N N . ILE A 1 85 ? 19.731 -0.298 -0.937 1.00 98.75 85 ILE A N 1
ATOM 656 C CA . ILE A 1 85 ? 18.744 -0.595 -1.992 1.00 98.75 85 ILE A CA 1
ATOM 657 C C . ILE A 1 85 ? 18.998 0.261 -3.241 1.00 98.75 85 ILE A C 1
ATOM 659 O O . ILE A 1 85 ? 18.974 -0.238 -4.367 1.00 98.75 85 ILE A O 1
ATOM 663 N N . ASN A 1 86 ? 19.262 1.558 -3.056 1.00 98.62 86 ASN A N 1
ATOM 664 C CA . ASN A 1 86 ? 19.538 2.449 -4.176 1.00 98.62 86 ASN A CA 1
ATOM 665 C C . ASN A 1 86 ? 20.893 2.145 -4.825 1.00 98.62 86 ASN A C 1
ATOM 667 O O . ASN A 1 86 ? 20.974 2.175 -6.050 1.00 98.62 86 ASN A O 1
ATOM 671 N N . ALA A 1 87 ? 21.938 1.842 -4.047 1.00 98.75 87 ALA A N 1
ATOM 672 C CA . ALA A 1 87 ? 23.251 1.489 -4.586 1.00 98.75 87 ALA A CA 1
ATOM 673 C C . ALA A 1 87 ? 23.185 0.220 -5.451 1.00 98.75 87 ALA A C 1
ATOM 675 O O . ALA A 1 87 ? 23.636 0.241 -6.594 1.00 98.75 87 ALA A O 1
ATOM 676 N N . GLU A 1 88 ? 22.536 -0.836 -4.954 1.00 98.81 88 GLU A N 1
ATOM 677 C CA . GLU A 1 88 ? 22.327 -2.090 -5.688 1.00 98.81 88 GLU A CA 1
ATOM 678 C C . GLU A 1 88 ? 21.508 -1.862 -6.966 1.00 98.81 88 GLU A C 1
ATOM 680 O O . GLU A 1 88 ? 21.863 -2.350 -8.041 1.00 98.81 88 GLU A O 1
ATOM 685 N N . LYS A 1 89 ? 20.434 -1.060 -6.894 1.00 98.69 89 LYS A N 1
ATOM 686 C CA . LYS A 1 89 ? 19.632 -0.758 -8.085 1.00 98.69 89 LYS A CA 1
ATOM 687 C C . LYS A 1 89 ? 20.409 0.065 -9.114 1.00 98.69 89 LYS A C 1
ATOM 689 O O . LYS A 1 89 ? 20.239 -0.162 -10.309 1.00 98.69 89 LYS A O 1
ATOM 694 N N . GLN A 1 90 ? 21.243 1.007 -8.678 1.00 98.81 90 GLN A N 1
ATOM 695 C CA . GLN A 1 90 ? 22.084 1.803 -9.574 1.00 98.81 90 GLN A CA 1
ATOM 696 C C . GLN A 1 90 ? 23.153 0.954 -10.261 1.00 98.81 90 GLN A C 1
ATOM 698 O O . GLN A 1 90 ? 23.380 1.138 -11.455 1.00 98.81 90 GLN A O 1
ATOM 703 N N . ASP A 1 91 ? 23.767 0.012 -9.545 1.00 98.75 91 ASP A N 1
ATOM 704 C CA . ASP A 1 91 ? 24.711 -0.934 -10.139 1.00 98.75 91 ASP A CA 1
ATOM 705 C C . ASP A 1 91 ? 24.025 -1.807 -11.200 1.00 98.75 91 ASP A C 1
ATOM 707 O O . ASP A 1 91 ? 24.469 -1.847 -12.346 1.00 98.75 91 ASP A O 1
ATOM 711 N N . PHE A 1 92 ? 22.856 -2.379 -10.882 1.00 98.81 92 PHE A N 1
ATOM 712 C CA . PHE A 1 92 ? 22.041 -3.137 -11.839 1.00 98.81 92 PHE A CA 1
ATOM 713 C C . PHE A 1 92 ? 21.704 -2.330 -13.103 1.00 98.81 92 PHE A C 1
ATOM 715 O O . PHE A 1 92 ? 21.825 -2.833 -14.218 1.00 98.81 92 PHE A O 1
ATOM 722 N N . LEU A 1 93 ? 21.275 -1.072 -12.949 1.00 98.75 93 LEU A N 1
ATOM 723 C CA . LEU A 1 93 ? 20.907 -0.219 -14.085 1.00 98.75 93 LEU A CA 1
ATOM 724 C C . LEU A 1 93 ? 22.107 0.118 -14.977 1.00 98.75 93 LEU A C 1
ATOM 726 O O . LEU A 1 93 ? 21.939 0.242 -16.183 1.00 98.75 93 LEU A O 1
ATOM 730 N N . LYS A 1 94 ? 23.305 0.263 -14.405 1.00 98.62 94 LYS A N 1
ATOM 731 C CA . LYS A 1 94 ? 24.526 0.588 -15.159 1.00 98.62 94 LYS A CA 1
ATOM 732 C C . LYS A 1 94 ? 25.175 -0.627 -15.811 1.00 98.62 94 LYS A C 1
ATOM 734 O O . LYS A 1 94 ? 25.917 -0.461 -16.772 1.00 98.62 94 LYS A O 1
ATOM 739 N N . THR A 1 95 ? 24.930 -1.822 -15.282 1.00 98.56 95 THR A N 1
ATOM 740 C CA . THR A 1 95 ? 25.605 -3.048 -15.724 1.00 98.56 95 THR A CA 1
ATOM 741 C C . THR A 1 95 ? 24.686 -3.938 -16.550 1.00 98.56 95 THR A C 1
ATOM 743 O O . THR A 1 95 ? 25.008 -4.261 -17.690 1.00 98.56 95 THR A O 1
ATOM 746 N N . VAL A 1 96 ? 23.522 -4.301 -16.013 1.00 98.69 96 VAL A N 1
ATOM 747 C CA . VAL A 1 96 ? 22.647 -5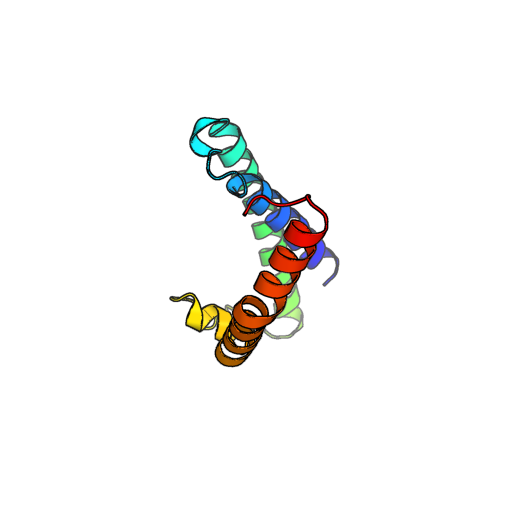.327 -16.590 1.00 98.69 96 VAL A CA 1
ATOM 748 C C . VAL A 1 96 ? 21.767 -4.768 -17.702 1.00 98.69 96 VAL A C 1
ATOM 750 O O . VAL A 1 96 ? 21.612 -5.412 -18.736 1.00 98.69 96 VAL A O 1
ATOM 753 N N . VAL A 1 97 ? 21.210 -3.565 -17.533 1.00 98.38 97 VAL A N 1
ATOM 754 C CA . VAL A 1 97 ? 20.322 -2.981 -18.556 1.00 98.38 97 VAL A CA 1
ATOM 755 C C . VAL A 1 97 ? 21.048 -2.769 -19.895 1.00 98.38 97 VAL A C 1
ATOM 757 O O . VAL A 1 97 ? 20.511 -3.223 -20.904 1.00 98.38 97 VAL A O 1
ATOM 760 N N . PRO A 1 98 ? 22.278 -2.212 -19.953 1.00 98.38 98 PRO A N 1
ATOM 761 C CA . PRO A 1 98 ? 23.016 -2.115 -21.214 1.00 98.38 98 PRO A CA 1
ATOM 762 C C . PRO A 1 98 ? 23.305 -3.478 -21.851 1.00 98.38 98 PRO A C 1
ATOM 764 O O . PRO A 1 98 ? 23.174 -3.630 -23.061 1.00 98.38 98 PRO A O 1
ATOM 767 N N . GLN A 1 99 ? 23.629 -4.498 -21.047 1.00 98.50 99 GLN A N 1
ATOM 768 C CA . GLN A 1 99 ? 23.840 -5.862 -21.549 1.00 98.50 99 GLN A CA 1
ATOM 769 C C . GLN A 1 99 ? 22.566 -6.444 -22.174 1.00 98.50 99 GLN A C 1
ATOM 771 O O . GLN A 1 99 ? 22.637 -7.103 -23.214 1.00 98.50 99 GLN A O 1
ATOM 776 N N . TRP A 1 100 ? 21.401 -6.193 -21.567 1.00 98.44 100 TRP A N 1
ATOM 777 C CA . TRP A 1 100 ? 20.110 -6.596 -22.125 1.00 98.44 100 TRP A CA 1
ATOM 778 C C . TRP A 1 100 ? 19.815 -5.889 -23.444 1.00 98.44 100 TRP A C 1
ATOM 780 O O . TRP A 1 100 ? 19.408 -6.549 -24.400 1.00 98.44 100 TRP A O 1
ATOM 790 N N . GLU A 1 101 ? 20.049 -4.579 -23.521 1.00 98.31 101 GLU A N 1
ATOM 791 C CA . GLU A 1 101 ? 19.872 -3.828 -24.763 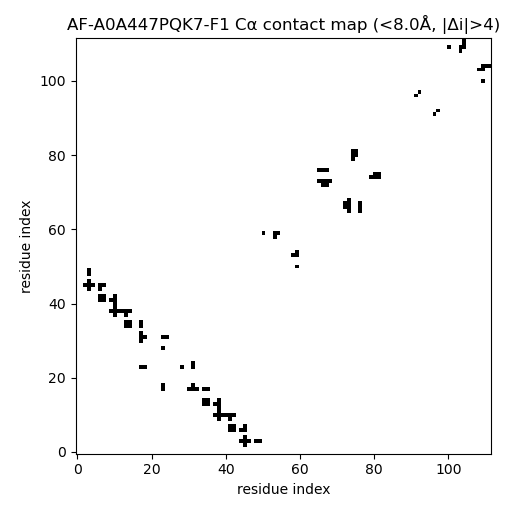1.00 98.31 101 GLU A CA 1
ATOM 792 C C . GLU A 1 101 ? 20.819 -4.322 -25.863 1.00 98.31 101 GLU A C 1
ATOM 794 O O . GLU A 1 101 ? 20.376 -4.560 -26.983 1.00 98.31 101 GLU A O 1
ATOM 799 N N . ASP A 1 102 ? 22.096 -4.561 -25.555 1.00 98.12 102 ASP A N 1
ATOM 800 C CA . ASP A 1 102 ? 23.072 -5.084 -26.515 1.00 98.12 102 ASP A CA 1
ATOM 801 C C . ASP A 1 102 ? 22.691 -6.472 -27.027 1.00 98.12 102 ASP A C 1
ATOM 803 O O . ASP A 1 102 ? 22.804 -6.758 -28.222 1.00 98.12 102 ASP A O 1
ATOM 807 N N . GLN A 1 103 ? 22.219 -7.348 -26.140 1.00 98.31 103 GLN A N 1
ATOM 808 C CA . GLN A 1 103 ? 21.719 -8.662 -26.526 1.00 98.31 103 GLN A CA 1
ATOM 809 C C . GLN A 1 103 ? 20.463 -8.543 -27.400 1.00 98.31 103 GLN A C 1
ATOM 811 O O . GLN A 1 103 ? 20.350 -9.244 -28.408 1.00 98.31 103 GLN A O 1
ATOM 816 N N . ALA A 1 104 ? 19.540 -7.643 -27.057 1.00 98.50 104 ALA A N 1
ATOM 817 C CA . ALA A 1 104 ? 18.344 -7.391 -27.850 1.00 98.50 104 ALA A CA 1
ATOM 818 C C . ALA A 1 104 ? 18.693 -6.835 -29.243 1.00 98.50 104 ALA A C 1
ATOM 820 O O . ALA A 1 104 ? 18.148 -7.324 -30.233 1.00 98.50 104 ALA A O 1
ATOM 821 N N . ARG A 1 105 ? 19.650 -5.900 -29.345 1.00 98.06 105 ARG A N 1
ATOM 822 C CA . ARG A 1 105 ? 20.164 -5.369 -30.622 1.00 98.06 105 ARG A CA 1
ATOM 823 C C . ARG A 1 105 ? 20.825 -6.462 -31.465 1.00 98.06 105 ARG A C 1
ATOM 825 O O . ARG A 1 105 ? 20.507 -6.592 -32.644 1.00 98.06 105 ARG A O 1
ATOM 832 N N . LYS A 1 106 ? 21.687 -7.303 -30.871 1.00 97.69 106 LYS A N 1
ATOM 833 C CA . LYS A 1 106 ? 22.332 -8.442 -31.565 1.00 97.69 106 LYS A CA 1
ATOM 834 C C . LYS A 1 106 ? 21.323 -9.432 -32.146 1.00 97.69 106 LYS A C 1
ATOM 836 O O . LYS A 1 106 ? 21.569 -9.999 -33.204 1.00 97.69 106 LYS A O 1
ATOM 841 N N . ASN A 1 107 ? 20.190 -9.606 -31.471 1.00 97.94 107 ASN A N 1
ATOM 842 C CA . ASN A 1 107 ? 19.113 -10.495 -31.900 1.00 97.94 107 ASN A CA 1
ATOM 843 C C . ASN A 1 107 ? 18.061 -9.801 -32.785 1.00 97.94 107 ASN A C 1
ATOM 845 O O . ASN A 1 107 ? 17.051 -10.418 -33.114 1.00 97.94 107 ASN A O 1
ATOM 849 N N . GLY A 1 108 ? 18.257 -8.528 -33.150 1.00 97.12 108 GLY A N 1
ATOM 850 C CA . GLY A 1 108 ? 17.320 -7.770 -33.985 1.00 97.12 108 GLY A CA 1
ATOM 851 C C . GLY A 1 108 ? 15.979 -7.440 -33.315 1.00 97.12 108 GLY A C 1
ATOM 852 O O . GLY A 1 108 ? 15.008 -7.169 -34.014 1.00 97.12 108 GLY A O 1
ATOM 853 N N . LEU A 1 109 ? 15.903 -7.475 -31.979 1.00 98.06 109 LEU A N 1
ATOM 854 C CA . LEU A 1 109 ? 14.687 -7.200 -31.194 1.00 98.06 109 LEU A CA 1
ATOM 855 C C . LEU A 1 109 ? 14.583 -5.742 -30.725 1.00 98.06 109 LEU A C 1
ATOM 857 O O . LEU A 1 109 ? 13.514 -5.305 -30.306 1.00 98.06 109 LEU A O 1
ATOM 861 N N . LEU A 1 110 ? 15.693 -5.003 -30.767 1.00 97.69 110 LEU A N 1
ATOM 862 C CA . LEU A 1 110 ? 15.775 -3.596 -30.389 1.00 97.69 110 LEU A CA 1
ATOM 863 C C . LEU A 1 110 ? 16.521 -2.831 -31.483 1.00 97.69 110 LEU A C 1
ATOM 865 O O . LEU A 1 110 ? 17.545 -3.307 -31.980 1.00 97.69 110 LEU A O 1
ATOM 869 N N . SER A 1 111 ? 15.997 -1.666 -31.869 1.00 91.81 111 SER A N 1
ATOM 870 C CA . SER A 1 111 ? 16.675 -0.773 -32.811 1.00 91.81 111 SER A CA 1
ATOM 871 C C . SER A 1 111 ? 17.996 -0.268 -32.228 1.00 91.81 111 SER A C 1
ATOM 873 O O . SER A 1 111 ? 18.185 -0.280 -31.009 1.00 91.81 111 SER A O 1
ATOM 875 N N . GLN A 1 112 ? 18.907 0.164 -33.107 1.00 73.62 112 GLN A N 1
ATOM 876 C CA . GLN A 1 112 ? 20.129 0.850 -32.679 1.00 73.62 112 GLN A CA 1
ATOM 877 C C . GLN A 1 112 ? 19.799 2.042 -31.784 1.00 73.62 112 GLN A C 1
ATOM 879 O O . GLN A 1 112 ? 18.881 2.810 -32.152 1.00 73.62 112 GLN A O 1
#

Sequence (112 aa):
MKPILNDIRHAQWRWDLAIASHGIHMHAPEEGLRMLGSAMDKAADARTKLARLLATKGITHEIPLPDISTKEKAQKAIGLNMQQINAEKQDFLKTVVPQWEDQARKNGLLSQ

Secondary structure (DSSP, 8-state):
-HHHHHHHHHHHHHHHHHHSSTTHHHH-HHHHHHHHHHHHHHHHHHHHHHHHHHHTTT--SPPPPP--SSHHHHHHHTT--HHHHHHHHHHHHHHHHHHHHHHHHHTTSS--

Foldseek 3Di:
DVVLVVLLVQLCVLLCVLPVPVCCCPPPVPSSVVSNVVSVVSVVVNVVVVCVVCVVVVHNDDDDDFDPVDPVRVCVSVPDPVVVVVVVVVVCVVPVVVVVQVVCVVVVNHDD

Organism: Salmonella enterica I (NCBI:txid59201)